Protein AF-A0A257MZ39-F1 (afdb_monomer_lite)

Structure (mmCIF, N/CA/C/O backbone):
data_AF-A0A257MZ39-F1
#
_entry.id   AF-A0A257MZ39-F1
#
loop_
_atom_site.group_PDB
_atom_site.id
_atom_site.type_symbol
_atom_site.label_atom_id
_atom_site.label_alt_id
_atom_site.label_comp_id
_atom_site.label_asym_id
_atom_site.label_entity_id
_atom_site.label_seq_id
_atom_site.pdbx_PDB_ins_code
_atom_site.Cartn_x
_atom_site.Cartn_y
_atom_site.Cartn_z
_atom_site.occupancy
_atom_site.B_iso_or_equiv
_atom_site.auth_seq_id
_atom_site.auth_comp_id
_atom_site.auth_asym_id
_atom_site.auth_atom_id
_atom_site.pdbx_PDB_model_num
ATOM 1 N N . MET A 1 1 ? -10.170 -5.574 -19.162 1.00 47.72 1 MET A N 1
ATOM 2 C CA . MET A 1 1 ? -10.496 -5.099 -17.801 1.00 47.72 1 MET A CA 1
ATOM 3 C C . MET A 1 1 ? -9.659 -3.862 -17.535 1.00 47.72 1 MET A C 1
ATOM 5 O O . MET A 1 1 ? -8.492 -3.861 -17.907 1.00 47.72 1 MET A O 1
ATOM 9 N N . SER A 1 2 ? -10.242 -2.791 -17.001 1.00 61.38 2 SER A N 1
ATOM 10 C CA . SER A 1 2 ? -9.491 -1.563 -16.710 1.00 61.38 2 SER A CA 1
ATOM 11 C C . SER A 1 2 ? -8.526 -1.811 -15.550 1.00 61.38 2 SER A C 1
ATOM 13 O O . SER A 1 2 ? -8.951 -2.311 -14.510 1.00 61.38 2 SER A O 1
ATOM 15 N N . LYS A 1 3 ? -7.243 -1.473 -15.724 1.00 84.19 3 LYS A N 1
ATOM 16 C CA . LYS A 1 3 ? -6.231 -1.600 -14.665 1.00 84.19 3 LYS A CA 1
ATOM 17 C C . LYS A 1 3 ? -6.629 -0.729 -13.471 1.00 84.19 3 LYS A C 1
ATOM 19 O O . LYS A 1 3 ? -6.841 0.475 -13.625 1.00 84.19 3 LYS A O 1
ATOM 24 N N . ILE A 1 4 ? -6.737 -1.322 -12.284 1.00 92.38 4 ILE A N 1
ATOM 25 C CA . ILE A 1 4 ? -7.002 -0.572 -11.050 1.00 92.38 4 ILE A CA 1
ATOM 26 C C . ILE A 1 4 ? -5.722 0.112 -10.555 1.00 92.38 4 ILE A C 1
ATOM 28 O O . ILE A 1 4 ? -4.603 -0.345 -10.803 1.00 92.38 4 ILE A O 1
ATOM 32 N N . SER A 1 5 ? -5.868 1.234 -9.847 1.00 95.31 5 SER A N 1
ATOM 33 C CA . SER A 1 5 ? -4.711 1.990 -9.359 1.00 95.31 5 SER A CA 1
ATOM 34 C C . SER A 1 5 ? -3.883 1.180 -8.352 1.00 95.31 5 SER A C 1
ATOM 36 O O . SER A 1 5 ? -4.410 0.339 -7.629 1.00 95.31 5 SER A O 1
ATOM 38 N N . GLN A 1 6 ? -2.584 1.474 -8.231 1.00 96.38 6 GLN A N 1
ATOM 39 C CA . GLN A 1 6 ? -1.735 0.833 -7.212 1.00 96.38 6 GLN A CA 1
ATOM 40 C C . GLN A 1 6 ? -2.265 1.069 -5.786 1.00 96.38 6 GLN A C 1
ATOM 42 O O . GLN A 1 6 ? -2.179 0.172 -4.960 1.00 96.38 6 GLN A O 1
ATOM 47 N N . VAL A 1 7 ? -2.857 2.240 -5.508 1.00 97.44 7 VAL A N 1
ATOM 48 C CA . VAL A 1 7 ? -3.515 2.515 -4.216 1.00 97.44 7 VAL A CA 1
ATOM 49 C C . VAL A 1 7 ? -4.660 1.529 -3.995 1.00 97.44 7 VAL A C 1
ATOM 51 O O . VAL A 1 7 ? -4.740 0.929 -2.930 1.00 97.44 7 VAL A O 1
ATOM 54 N N . GLN A 1 8 ? -5.491 1.300 -5.015 1.00 97.75 8 GLN A N 1
ATOM 55 C CA . GLN A 1 8 ? -6.598 0.350 -4.924 1.00 97.75 8 GLN A CA 1
ATOM 56 C C . GLN A 1 8 ? -6.114 -1.091 -4.729 1.00 97.75 8 GLN A C 1
ATOM 58 O O . GLN A 1 8 ? -6.693 -1.811 -3.928 1.00 97.75 8 GLN A O 1
ATOM 63 N N . LYS A 1 9 ? -5.029 -1.507 -5.394 1.00 97.88 9 LYS A N 1
ATOM 64 C CA . LYS A 1 9 ? -4.438 -2.844 -5.193 1.00 97.88 9 LYS A CA 1
ATOM 65 C C . LYS A 1 9 ? -3.994 -3.070 -3.753 1.00 97.88 9 LYS A C 1
ATOM 67 O O . LYS A 1 9 ? -4.240 -4.136 -3.205 1.00 97.88 9 LYS A O 1
ATOM 72 N N . ILE A 1 10 ? -3.361 -2.062 -3.149 1.00 98.12 10 ILE A N 1
ATOM 73 C CA . ILE A 1 10 ? -2.939 -2.108 -1.744 1.00 98.12 10 ILE A CA 1
ATOM 74 C C . ILE A 1 10 ? -4.165 -2.180 -0.832 1.00 98.12 10 ILE A C 1
ATOM 76 O O . ILE A 1 10 ? -4.180 -2.991 0.084 1.00 98.12 10 ILE A O 1
ATOM 80 N N . ILE A 1 11 ? -5.193 -1.360 -1.089 1.00 98.19 11 ILE A N 1
ATOM 81 C CA . ILE A 1 11 ? -6.447 -1.389 -0.322 1.00 98.19 11 ILE A CA 1
ATOM 82 C C . ILE A 1 11 ? -7.066 -2.790 -0.379 1.00 98.19 11 ILE A C 1
ATOM 84 O O . ILE A 1 11 ? -7.324 -3.357 0.675 1.00 98.19 11 ILE A O 1
ATOM 88 N N . ASN A 1 12 ? -7.228 -3.361 -1.577 1.00 98.12 12 ASN A N 1
ATOM 89 C CA . ASN A 1 12 ? -7.780 -4.704 -1.757 1.00 98.12 12 ASN A CA 1
ATOM 90 C C . ASN A 1 12 ? -6.962 -5.750 -0.983 1.00 98.12 12 ASN A C 1
ATOM 92 O O . ASN A 1 12 ? -7.523 -6.507 -0.203 1.00 98.12 12 ASN A O 1
ATOM 96 N N . PHE A 1 13 ? -5.630 -5.734 -1.124 1.00 98.44 13 PHE A N 1
ATOM 97 C CA . PHE A 1 13 ? -4.747 -6.663 -0.414 1.00 98.44 13 PHE A CA 1
ATOM 98 C C . PHE A 1 13 ? -4.894 -6.577 1.114 1.00 98.44 13 PHE A C 1
ATOM 100 O O . PHE A 1 13 ? -4.973 -7.604 1.783 1.00 98.44 13 PHE A O 1
ATOM 107 N N . LEU A 1 14 ? -4.950 -5.364 1.676 1.00 98.44 14 LEU A N 1
ATOM 108 C CA . LEU A 1 14 ? -5.133 -5.185 3.119 1.00 98.44 14 LEU A CA 1
ATOM 109 C C . LEU A 1 14 ? -6.540 -5.608 3.576 1.00 98.44 14 LEU A C 1
ATOM 111 O O . LEU A 1 14 ? -6.680 -6.149 4.668 1.00 98.44 14 LEU A O 1
ATOM 115 N N . GLN A 1 15 ? -7.572 -5.376 2.759 1.00 98.12 15 GLN A N 1
ATOM 116 C CA . GLN A 1 15 ? -8.951 -5.781 3.053 1.00 98.12 15 GLN A CA 1
ATOM 117 C C . GLN A 1 15 ? -9.137 -7.298 3.045 1.00 98.12 15 GLN A C 1
ATOM 119 O O . GLN A 1 15 ? -9.867 -7.813 3.888 1.00 98.12 15 GLN A O 1
ATOM 124 N N . ASP A 1 16 ? -8.444 -8.007 2.153 1.00 98.19 16 ASP A N 1
ATOM 125 C CA . ASP A 1 16 ? -8.442 -9.473 2.105 1.00 98.19 16 ASP A CA 1
ATOM 126 C C . ASP A 1 16 ? -7.731 -10.097 3.324 1.00 98.19 16 ASP A C 1
ATOM 128 O O . ASP A 1 16 ? -7.885 -11.288 3.594 1.00 98.19 16 ASP A O 1
ATOM 132 N N . GLN A 1 17 ? -6.954 -9.301 4.069 1.00 97.56 17 GLN A N 1
ATOM 133 C CA . GLN A 1 17 ? -6.165 -9.718 5.233 1.00 97.56 17 GLN A CA 1
ATOM 134 C C . GLN A 1 17 ? -6.407 -8.782 6.438 1.00 97.56 17 GLN A C 1
ATOM 136 O O . GLN A 1 17 ? -5.476 -8.121 6.920 1.00 97.56 17 GLN A O 1
AT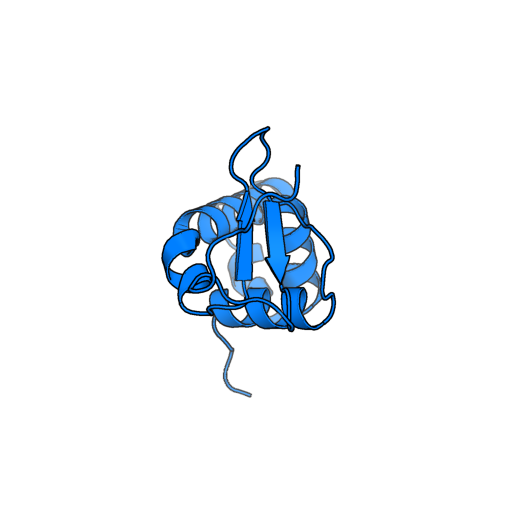OM 141 N N . PRO A 1 18 ? -7.649 -8.692 6.951 1.00 97.62 18 PRO A N 1
ATOM 142 C CA . PRO A 1 18 ? -8.000 -7.746 8.005 1.00 97.62 18 PRO A CA 1
ATOM 143 C C . PRO A 1 18 ? -7.184 -7.994 9.279 1.00 97.62 18 PRO A C 1
ATOM 145 O O . PRO A 1 18 ? -6.822 -9.126 9.599 1.00 97.62 18 PRO A O 1
ATOM 148 N N . LEU A 1 19 ? -6.884 -6.914 10.006 1.00 97.25 19 LEU A N 1
ATOM 149 C CA . LEU A 1 19 ? -6.082 -6.871 11.239 1.00 97.25 19 LEU A CA 1
ATOM 150 C C . LEU A 1 19 ? -4.627 -7.349 11.094 1.00 97.25 19 LEU A C 1
ATOM 152 O O . LEU A 1 19 ? -3.831 -7.190 12.024 1.00 97.25 19 LEU A O 1
ATOM 156 N N . THR A 1 20 ? -4.250 -7.869 9.926 1.00 98.25 20 THR A N 1
ATOM 157 C CA . THR A 1 20 ? -2.887 -8.299 9.642 1.00 98.25 20 THR A CA 1
ATOM 158 C C . THR A 1 20 ? -2.029 -7.093 9.298 1.00 98.25 20 THR A C 1
ATOM 160 O O . THR A 1 20 ? -2.423 -6.190 8.558 1.00 98.25 20 THR A O 1
ATOM 163 N N . ARG A 1 21 ? -0.839 -7.064 9.890 1.00 97.69 21 ARG A N 1
ATOM 164 C CA . ARG A 1 21 ? 0.107 -5.959 9.791 1.00 97.69 21 ARG A CA 1
ATOM 165 C C . ARG A 1 21 ? 1.183 -6.297 8.780 1.00 97.69 21 ARG A C 1
ATOM 167 O O . ARG A 1 21 ? 1.869 -7.297 8.948 1.00 97.69 21 ARG A O 1
ATOM 174 N N . PHE A 1 22 ? 1.362 -5.417 7.803 1.00 98.31 22 PHE A N 1
ATOM 175 C CA . PHE A 1 22 ? 2.365 -5.580 6.761 1.00 98.31 22 PHE A CA 1
ATOM 176 C C . PHE A 1 22 ? 3.281 -4.372 6.689 1.00 98.31 22 PHE A C 1
ATOM 178 O O . PHE A 1 22 ? 2.839 -3.221 6.764 1.00 98.31 22 PHE A O 1
ATOM 185 N N . ASN A 1 23 ? 4.568 -4.620 6.503 1.00 97.69 23 ASN A N 1
ATOM 186 C CA . ASN A 1 23 ? 5.505 -3.581 6.120 1.00 97.69 23 ASN A CA 1
ATOM 187 C C . ASN A 1 23 ? 5.420 -3.297 4.607 1.00 97.69 23 ASN A C 1
ATOM 189 O O . ASN A 1 23 ? 4.818 -4.033 3.828 1.00 97.69 23 ASN A O 1
ATOM 193 N N . VAL A 1 24 ? 6.039 -2.200 4.166 1.00 96.88 24 VAL A N 1
ATOM 194 C CA . VAL A 1 24 ? 5.962 -1.763 2.760 1.00 96.88 24 VAL A CA 1
ATOM 195 C C . VAL A 1 24 ? 6.560 -2.780 1.778 1.00 96.88 24 VAL A C 1
ATOM 197 O O . VAL A 1 24 ? 6.061 -2.895 0.660 1.00 96.88 24 VAL A O 1
ATOM 200 N N . LYS A 1 25 ? 7.604 -3.519 2.177 1.00 97.62 25 LYS A N 1
ATOM 201 C CA . LYS A 1 25 ? 8.219 -4.553 1.334 1.00 97.62 2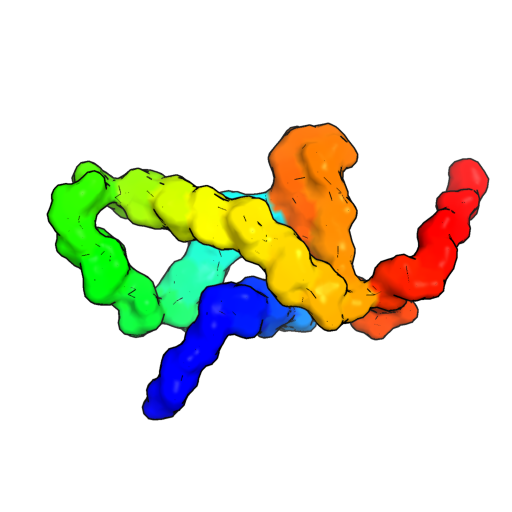5 LYS A CA 1
ATOM 202 C C . LYS A 1 25 ? 7.251 -5.713 1.108 1.00 97.62 25 LYS A C 1
ATOM 204 O O . LYS A 1 25 ? 7.031 -6.080 -0.039 1.00 97.62 25 LYS A O 1
ATOM 209 N N . GLU A 1 26 ? 6.621 -6.205 2.171 1.00 98.38 26 GLU A N 1
ATOM 210 C CA . GLU A 1 26 ? 5.624 -7.283 2.086 1.00 98.38 26 GLU A CA 1
ATOM 211 C C . GLU A 1 26 ? 4.446 -6.881 1.192 1.00 98.38 26 GLU A C 1
ATOM 213 O O . GLU A 1 26 ? 4.024 -7.651 0.334 1.00 98.38 26 GLU A O 1
ATOM 218 N N . ILE A 1 27 ? 3.962 -5.641 1.325 1.00 98.38 27 ILE A N 1
ATOM 219 C CA . ILE A 1 27 ? 2.900 -5.117 0.455 1.00 98.38 27 ILE A CA 1
ATOM 220 C C . ILE A 1 27 ? 3.369 -5.066 -1.004 1.00 98.38 27 ILE A C 1
ATOM 222 O O . ILE A 1 27 ? 2.611 -5.442 -1.893 1.00 98.38 27 ILE A O 1
ATOM 226 N N . ALA A 1 28 ? 4.595 -4.598 -1.269 1.00 98.19 28 ALA A N 1
ATOM 227 C CA . ALA A 1 28 ? 5.139 -4.509 -2.624 1.00 98.19 28 ALA A CA 1
ATOM 228 C C . ALA A 1 28 ? 5.214 -5.883 -3.300 1.00 98.19 28 ALA A C 1
ATOM 230 O O . ALA A 1 28 ? 4.753 -6.035 -4.430 1.00 98.19 28 ALA A O 1
ATOM 231 N N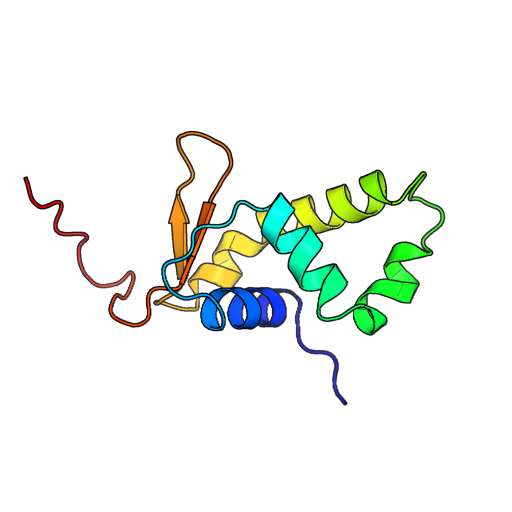 . GLU A 1 29 ? 5.752 -6.877 -2.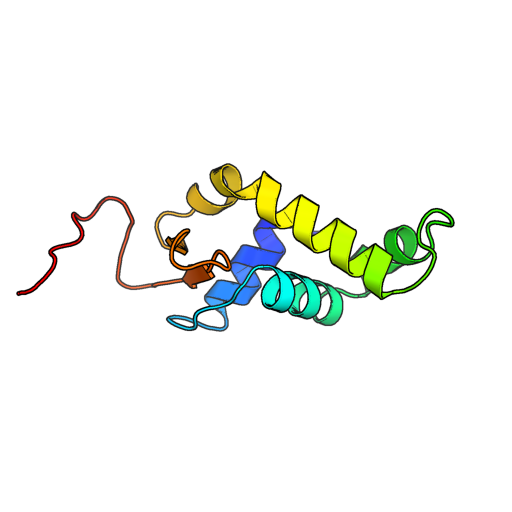597 1.00 98.25 29 GLU A N 1
ATOM 232 C CA . GLU A 1 29 ? 5.848 -8.256 -3.078 1.00 98.25 29 GLU A CA 1
ATOM 233 C C . GLU A 1 29 ? 4.451 -8.847 -3.324 1.00 98.25 29 GLU A C 1
ATOM 235 O O . GLU A 1 29 ? 4.192 -9.391 -4.399 1.00 98.25 29 GLU A O 1
ATOM 240 N N . ALA A 1 30 ? 3.517 -8.653 -2.386 1.00 98.19 30 ALA A N 1
ATOM 241 C CA . ALA A 1 30 ? 2.156 -9.166 -2.499 1.00 98.19 30 ALA A CA 1
ATOM 242 C C . ALA A 1 30 ? 1.396 -8.577 -3.695 1.00 98.19 30 ALA A C 1
ATOM 244 O O . ALA A 1 30 ? 0.818 -9.324 -4.481 1.00 98.19 30 ALA A O 1
ATOM 245 N N . ILE A 1 31 ? 1.407 -7.253 -3.889 1.00 97.81 31 ILE A N 1
ATOM 246 C CA . ILE A 1 31 ? 0.661 -6.645 -5.004 1.00 97.81 31 ILE A CA 1
ATOM 247 C C . ILE A 1 31 ? 1.283 -6.963 -6.368 1.00 97.81 31 ILE A C 1
ATOM 249 O O . ILE A 1 31 ? 0.562 -7.015 -7.360 1.00 97.81 31 ILE A O 1
ATOM 253 N N . VAL A 1 32 ? 2.600 -7.181 -6.443 1.00 97.75 32 VAL A N 1
ATOM 254 C CA . VAL A 1 32 ? 3.248 -7.642 -7.680 1.00 97.75 32 VAL A CA 1
ATOM 255 C C . VAL A 1 32 ? 2.841 -9.081 -7.990 1.00 97.75 32 VAL A C 1
ATOM 257 O O . VAL A 1 32 ? 2.558 -9.387 -9.145 1.00 97.75 32 VAL A O 1
ATOM 260 N N . ALA A 1 33 ? 2.761 -9.945 -6.975 1.00 97.38 33 ALA A N 1
ATOM 261 C CA . ALA A 1 33 ? 2.332 -11.331 -7.139 1.00 97.38 33 ALA A CA 1
ATOM 262 C C . ALA A 1 33 ? 0.836 -11.467 -7.477 1.00 97.38 33 ALA A C 1
ATOM 264 O O . ALA A 1 33 ? 0.472 -12.331 -8.268 1.00 97.38 33 ALA A O 1
ATOM 265 N N . LEU A 1 34 ? -0.023 -10.617 -6.902 1.00 96.94 34 LEU A N 1
ATOM 266 C CA . LEU A 1 34 ? -1.476 -10.638 -7.118 1.00 96.94 34 LEU A CA 1
ATOM 267 C C . LEU A 1 34 ? -1.909 -10.028 -8.456 1.00 96.94 34 LEU A C 1
ATOM 269 O O . LEU A 1 34 ? -2.959 -10.396 -8.973 1.00 96.94 34 LEU A O 1
ATOM 273 N N . TYR A 1 35 ? -1.128 -9.091 -9.002 1.00 96.25 35 TYR A N 1
ATOM 274 C CA . TYR A 1 35 ? -1.463 -8.365 -10.233 1.00 96.25 35 TYR A CA 1
ATOM 275 C C . TYR A 1 35 ? -0.296 -8.366 -11.239 1.00 96.25 35 TYR A C 1
ATOM 277 O O . TYR A 1 35 ? 0.120 -7.287 -11.679 1.00 96.25 35 TYR A O 1
ATOM 285 N N . PRO A 1 36 ? 0.287 -9.527 -11.591 1.00 95.25 36 PRO A N 1
ATOM 286 C CA . PRO A 1 36 ? 1.551 -9.597 -12.323 1.00 95.25 36 PRO A CA 1
ATOM 287 C C . PRO A 1 36 ? 1.481 -8.920 -13.697 1.00 95.25 36 PRO A C 1
ATOM 289 O O . PRO A 1 36 ? 2.413 -8.201 -14.066 1.00 95.25 36 PRO A O 1
ATOM 292 N N . GLU A 1 37 ? 0.363 -9.053 -14.420 1.00 94.31 37 GLU A N 1
ATOM 293 C CA . GLU A 1 37 ? 0.142 -8.423 -15.730 1.00 94.31 37 GLU A CA 1
ATOM 294 C C . GLU A 1 37 ? 0.248 -6.891 -15.714 1.00 94.31 37 GLU A C 1
ATOM 296 O O . GLU A 1 37 ? 0.590 -6.259 -16.719 1.00 94.31 37 GLU A O 1
ATOM 301 N N . ASP A 1 38 ? 0.006 -6.269 -14.562 1.00 94.31 38 ASP A N 1
ATOM 302 C CA . ASP A 1 38 ? 0.076 -4.821 -14.426 1.00 94.31 38 ASP A CA 1
ATOM 303 C C . ASP A 1 38 ? 1.496 -4.303 -14.203 1.00 94.31 38 ASP A C 1
ATOM 305 O O . ASP A 1 38 ? 1.729 -3.099 -14.341 1.00 94.31 38 ASP A O 1
ATOM 309 N N . TYR A 1 39 ? 2.433 -5.193 -13.881 1.00 95.12 39 TYR A N 1
ATOM 310 C CA . TYR A 1 39 ? 3.823 -4.854 -13.611 1.00 95.12 39 TYR A CA 1
ATOM 311 C C . TYR A 1 39 ? 4.794 -5.326 -14.692 1.00 95.12 39 TYR A C 1
ATOM 313 O O . TYR A 1 39 ? 5.931 -4.869 -14.653 1.00 95.12 39 TYR A O 1
ATOM 321 N N . LEU A 1 40 ? 4.372 -6.158 -15.657 1.00 93.81 40 LEU A N 1
ATOM 322 C CA . LEU A 1 40 ? 5.234 -6.707 -16.721 1.00 93.81 40 LEU A CA 1
ATOM 323 C C . LEU A 1 40 ? 6.095 -5.633 -17.404 1.00 93.81 40 LEU A C 1
ATOM 325 O O . LEU A 1 40 ? 7.314 -5.652 -17.275 1.00 93.81 40 LEU A O 1
ATOM 329 N N . GLU A 1 41 ? 5.461 -4.634 -18.022 1.00 93.38 41 GLU A N 1
ATOM 330 C CA . GLU A 1 41 ? 6.164 -3.564 -18.746 1.00 93.38 41 GLU A CA 1
ATOM 331 C C . GLU A 1 41 ? 7.096 -2.754 -17.830 1.00 93.38 41 GLU A C 1
ATOM 333 O O . GLU A 1 41 ? 8.205 -2.380 -18.208 1.00 93.38 41 GLU A O 1
ATOM 338 N N . LYS A 1 42 ? 6.673 -2.496 -16.583 1.00 93.88 42 LYS A N 1
ATOM 339 C CA . LYS A 1 42 ? 7.526 -1.798 -15.615 1.00 93.88 42 LYS A CA 1
ATOM 340 C C . LYS A 1 42 ? 8.737 -2.661 -15.261 1.00 93.88 42 LYS A C 1
ATOM 342 O O . LYS A 1 42 ? 9.835 -2.124 -15.196 1.00 93.88 42 LYS A O 1
ATOM 347 N N . ARG A 1 43 ? 8.548 -3.959 -15.030 1.00 95.00 43 ARG A N 1
ATOM 348 C CA . ARG A 1 43 ? 9.599 -4.910 -14.651 1.00 95.00 43 ARG A CA 1
ATOM 349 C C . ARG A 1 43 ? 10.660 -5.057 -15.742 1.00 95.00 43 ARG A C 1
ATOM 351 O O . ARG A 1 43 ? 11.830 -5.183 -15.414 1.00 95.00 43 ARG A O 1
ATOM 358 N N . GLU A 1 44 ? 10.265 -4.960 -17.009 1.00 95.06 44 GLU A N 1
ATOM 359 C CA . GLU A 1 44 ? 11.164 -5.004 -18.173 1.00 95.06 44 GLU A CA 1
ATOM 360 C C . GLU A 1 44 ? 11.947 -3.701 -18.409 1.00 95.06 44 GLU A C 1
ATOM 362 O O . GLU A 1 44 ? 12.765 -3.625 -19.326 1.00 95.06 44 GLU A O 1
ATOM 367 N N . ASN A 1 45 ? 11.727 -2.658 -17.601 1.00 96.00 45 ASN A N 1
ATOM 368 C CA . ASN A 1 45 ? 12.429 -1.393 -17.772 1.00 96.00 45 ASN A CA 1
ATOM 369 C C . ASN A 1 45 ? 13.955 -1.582 -17.593 1.00 96.00 45 ASN A C 1
ATOM 371 O O . ASN A 1 45 ? 14.384 -1.927 -16.488 1.00 96.00 45 ASN A O 1
ATOM 375 N N . PRO A 1 46 ? 14.790 -1.257 -18.605 1.00 96.06 46 PRO A N 1
ATOM 376 C CA . PRO A 1 46 ? 16.239 -1.492 -18.571 1.00 96.06 46 PRO A CA 1
ATOM 377 C C . PRO A 1 46 ? 16.995 -0.768 -17.451 1.00 96.06 46 PRO A C 1
ATOM 379 O O . PRO A 1 46 ? 18.157 -1.067 -17.195 1.00 96.06 46 PRO A O 1
ATOM 382 N N . ARG A 1 47 ? 16.365 0.209 -16.783 1.00 95.81 47 ARG A N 1
ATOM 383 C CA . ARG A 1 47 ? 16.953 0.890 -15.620 1.00 95.81 47 ARG A CA 1
ATOM 384 C C . ARG A 1 47 ? 17.075 -0.009 -14.388 1.00 95.81 47 ARG A C 1
ATOM 386 O O . ARG A 1 47 ? 17.765 0.364 -13.442 1.00 95.81 47 ARG A O 1
ATOM 393 N N . PHE A 1 48 ? 16.346 -1.123 -14.349 1.00 96.62 48 PHE A N 1
ATOM 394 C CA . PHE A 1 48 ? 16.425 -2.086 -13.260 1.00 96.62 48 PHE A CA 1
ATOM 395 C C . PHE A 1 48 ? 17.512 -3.109 -13.567 1.00 96.62 48 PHE A C 1
ATOM 397 O O . PHE A 1 48 ? 17.440 -3.817 -14.564 1.00 96.62 48 PHE A O 1
ATOM 404 N N . ALA A 1 49 ? 18.524 -3.175 -12.699 1.00 94.56 49 ALA A N 1
ATOM 405 C CA . ALA A 1 49 ? 19.598 -4.157 -12.824 1.00 94.56 49 ALA A CA 1
ATOM 406 C C . ALA A 1 49 ? 19.111 -5.586 -12.531 1.00 94.56 49 ALA A C 1
ATOM 408 O O . ALA A 1 49 ? 19.618 -6.546 -13.103 1.00 94.56 49 ALA A O 1
ATOM 409 N N . ASP A 1 50 ? 18.135 -5.715 -11.634 1.00 95.81 50 ASP A N 1
ATOM 410 C CA . ASP A 1 50 ? 17.549 -6.975 -11.205 1.00 95.81 50 ASP A CA 1
ATOM 411 C C . ASP A 1 50 ? 16.128 -6.764 -10.648 1.00 95.81 50 ASP A C 1
ATOM 413 O O . ASP A 1 50 ? 15.597 -5.647 -10.579 1.00 95.81 50 ASP A O 1
ATOM 417 N N . ASP A 1 51 ? 15.510 -7.862 -10.218 1.00 94.81 51 ASP A N 1
ATOM 418 C CA . ASP A 1 51 ? 14.179 -7.836 -9.619 1.00 94.81 51 ASP A CA 1
ATOM 419 C C . ASP A 1 51 ? 14.140 -7.089 -8.275 1.00 94.81 51 ASP A C 1
ATOM 421 O O . ASP A 1 51 ? 13.130 -6.481 -7.926 1.00 94.81 51 ASP A O 1
ATOM 425 N N . GLN A 1 52 ? 15.249 -7.070 -7.528 1.00 96.31 52 GLN A N 1
ATOM 426 C CA . GLN A 1 52 ? 15.334 -6.351 -6.254 1.00 96.31 52 GLN A CA 1
ATOM 427 C C . GLN A 1 52 ? 15.287 -4.834 -6.467 1.00 96.31 52 GLN A C 1
ATOM 429 O O . GLN A 1 52 ? 14.627 -4.127 -5.701 1.00 96.31 52 GLN A O 1
ATOM 434 N N . ALA A 1 53 ? 15.922 -4.321 -7.523 1.00 97.50 53 ALA A N 1
ATOM 435 C CA . ALA A 1 53 ? 15.847 -2.922 -7.927 1.00 97.50 53 ALA A CA 1
ATOM 436 C C . ALA A 1 53 ? 14.421 -2.539 -8.352 1.00 97.50 53 ALA A C 1
ATOM 438 O O . ALA A 1 53 ? 13.921 -1.474 -7.973 1.00 97.50 53 ALA A O 1
ATOM 439 N N . PHE A 1 54 ? 13.736 -3.429 -9.077 1.00 98.00 54 PHE A N 1
ATOM 440 C CA . PHE A 1 54 ? 12.328 -3.260 -9.426 1.00 98.00 54 PHE A CA 1
ATOM 441 C C . PHE A 1 54 ? 11.427 -3.218 -8.177 1.00 98.00 54 PHE A C 1
ATOM 443 O O . PHE A 1 54 ? 10.673 -2.258 -8.000 1.00 98.00 54 PHE A O 1
ATOM 450 N N . ILE A 1 55 ? 11.538 -4.185 -7.261 1.00 97.94 55 ILE A N 1
ATOM 451 C CA . ILE A 1 55 ? 10.753 -4.198 -6.014 1.00 97.94 55 ILE A CA 1
ATOM 452 C C . ILE A 1 55 ? 11.068 -2.973 -5.147 1.00 97.94 55 ILE A C 1
ATOM 454 O O . ILE A 1 55 ? 10.152 -2.344 -4.618 1.00 97.94 55 ILE A O 1
ATOM 458 N N . SER A 1 56 ? 12.334 -2.559 -5.065 1.00 97.50 56 SER A N 1
ATOM 459 C CA . SER A 1 56 ? 12.744 -1.344 -4.344 1.00 97.50 56 SER A CA 1
ATOM 460 C C . SER A 1 56 ? 12.062 -0.087 -4.890 1.00 97.50 56 SER A C 1
ATOM 462 O O . SER A 1 56 ? 11.637 0.777 -4.120 1.00 97.50 56 SER A O 1
ATOM 464 N N . GLN A 1 57 ? 11.878 0.002 -6.210 1.00 97.88 57 GLN A N 1
ATOM 465 C CA . GLN A 1 57 ? 11.087 1.072 -6.813 1.00 97.88 57 GLN A CA 1
ATOM 466 C C . GLN A 1 57 ? 9.618 1.014 -6.375 1.00 97.88 57 GLN A C 1
ATOM 468 O O . GLN A 1 57 ? 9.040 2.054 -6.056 1.00 97.88 57 GLN A O 1
ATOM 473 N N . ILE A 1 58 ? 9.000 -0.170 -6.350 1.00 97.94 58 ILE A N 1
ATOM 474 C CA . ILE A 1 58 ? 7.607 -0.319 -5.903 1.00 97.94 58 ILE A CA 1
ATOM 475 C C . ILE A 1 58 ? 7.464 0.077 -4.427 1.00 97.94 58 ILE A C 1
ATOM 477 O O . ILE A 1 58 ? 6.529 0.797 -4.077 1.00 97.94 58 ILE A O 1
ATOM 481 N N . ILE A 1 59 ? 8.421 -0.302 -3.576 1.00 97.38 59 ILE A N 1
ATOM 482 C CA . ILE A 1 59 ? 8.481 0.114 -2.167 1.00 97.38 59 ILE A CA 1
ATOM 483 C C . ILE A 1 59 ? 8.476 1.643 -2.050 1.00 97.38 59 ILE A C 1
ATOM 485 O O . ILE A 1 59 ? 7.683 2.201 -1.288 1.00 97.38 59 ILE A O 1
ATOM 489 N N . ALA A 1 60 ? 9.322 2.333 -2.822 1.00 97.06 60 ALA A N 1
ATOM 490 C CA . ALA A 1 60 ? 9.387 3.793 -2.815 1.00 97.06 60 ALA A CA 1
ATOM 491 C C . ALA A 1 60 ? 8.059 4.438 -3.258 1.00 97.06 60 ALA A C 1
ATOM 493 O O . ALA A 1 60 ? 7.593 5.394 -2.635 1.00 97.06 60 ALA A O 1
ATOM 494 N N . GLU A 1 61 ? 7.409 3.884 -4.285 1.00 96.81 61 GLU A N 1
ATOM 495 C CA . GLU A 1 61 ? 6.098 4.348 -4.758 1.00 96.81 61 GLU A CA 1
ATOM 496 C C . GLU A 1 61 ? 5.003 4.190 -3.695 1.00 96.81 61 GLU A C 1
ATOM 498 O O . GLU A 1 61 ? 4.204 5.106 -3.496 1.00 96.81 61 GLU A O 1
ATOM 503 N N . ILE A 1 62 ? 4.972 3.057 -2.987 1.00 95.81 62 ILE A N 1
ATOM 504 C CA . ILE A 1 62 ? 4.011 2.816 -1.904 1.00 95.81 62 ILE A CA 1
ATOM 505 C C . ILE A 1 62 ? 4.274 3.771 -0.737 1.00 95.81 62 ILE A C 1
ATOM 507 O O . ILE A 1 62 ? 3.340 4.385 -0.217 1.00 95.81 62 ILE A O 1
ATOM 511 N N . ALA A 1 63 ? 5.539 3.949 -0.345 1.00 92.75 63 ALA A N 1
ATOM 512 C CA . ALA A 1 63 ? 5.916 4.840 0.750 1.00 92.75 63 ALA A CA 1
ATOM 513 C C . ALA A 1 63 ? 5.479 6.297 0.499 1.00 92.75 63 ALA A C 1
ATOM 515 O O . ALA A 1 63 ? 5.062 6.981 1.442 1.00 92.75 63 ALA A O 1
ATOM 516 N N . ALA A 1 64 ? 5.507 6.741 -0.764 1.00 95.19 64 ALA A N 1
ATOM 517 C CA . ALA A 1 64 ? 5.037 8.055 -1.203 1.00 95.19 64 ALA A CA 1
ATOM 518 C C . ALA A 1 64 ? 3.500 8.192 -1.237 1.00 95.19 64 ALA A C 1
ATOM 520 O O . ALA A 1 64 ? 2.977 9.303 -1.268 1.00 95.19 64 ALA A O 1
ATOM 521 N N . LYS A 1 65 ? 2.748 7.085 -1.200 1.00 94.62 65 LYS A N 1
ATOM 522 C CA . LYS A 1 65 ? 1.278 7.066 -1.330 1.00 94.62 65 LYS A CA 1
ATOM 523 C C . LYS A 1 65 ? 0.520 7.067 -0.009 1.00 94.62 65 LYS A C 1
ATOM 525 O O . LYS A 1 65 ? -0.700 6.904 -0.021 1.00 94.62 65 LYS A O 1
ATOM 530 N N . LYS A 1 66 ? 1.203 7.301 1.119 1.00 93.38 66 LYS A N 1
ATOM 531 C CA . LYS A 1 66 ? 0.593 7.337 2.459 1.00 93.38 66 LYS A CA 1
ATOM 532 C C . LYS A 1 66 ? -0.705 8.148 2.477 1.00 93.38 66 LYS A C 1
ATOM 534 O O . LYS A 1 66 ? -1.741 7.603 2.824 1.00 93.38 66 LYS A O 1
ATOM 539 N N . GLU A 1 67 ? -0.672 9.413 2.070 1.00 94.06 67 GLU A N 1
ATOM 540 C CA . GLU A 1 67 ? -1.851 10.291 2.127 1.00 94.06 67 GLU A CA 1
ATOM 541 C C . GLU A 1 67 ? -3.021 9.772 1.285 1.00 94.06 67 GLU A C 1
ATOM 543 O O . GLU A 1 67 ? -4.173 9.899 1.682 1.00 94.06 67 GLU A O 1
ATOM 548 N N . SER A 1 68 ? -2.734 9.133 0.148 1.00 96.62 68 SER A N 1
ATOM 549 C CA . SER A 1 68 ? -3.770 8.530 -0.694 1.00 96.62 68 SER A CA 1
ATOM 550 C C . SER A 1 68 ? -4.392 7.287 -0.055 1.00 96.62 68 SER A C 1
ATOM 552 O O . SER A 1 68 ? -5.594 7.090 -0.191 1.00 96.62 68 SER A O 1
ATOM 554 N N . LEU A 1 69 ? -3.602 6.475 0.657 1.00 95.50 69 LEU A N 1
ATOM 555 C CA . LEU A 1 69 ? -4.094 5.300 1.388 1.00 95.50 69 LEU A CA 1
ATOM 556 C C . LEU A 1 69 ? -4.987 5.698 2.567 1.00 95.50 69 LEU A C 1
ATOM 558 O O . LEU A 1 69 ? -6.035 5.094 2.770 1.00 95.50 69 LEU A O 1
ATOM 562 N N . LEU A 1 70 ? -4.610 6.748 3.303 1.00 94.38 70 LEU A N 1
ATOM 563 C CA . LEU A 1 70 ? -5.363 7.219 4.472 1.00 94.38 70 LEU A CA 1
ATOM 564 C C . LEU A 1 70 ? -6.687 7.915 4.110 1.00 94.38 70 LEU A C 1
ATOM 566 O O . LEU A 1 70 ? -7.465 8.222 5.004 1.00 94.38 70 LEU A O 1
ATOM 570 N N . LYS A 1 71 ? -6.988 8.118 2.817 1.00 95.38 71 LYS A N 1
ATOM 571 C CA . LYS A 1 71 ? -8.347 8.485 2.378 1.00 95.38 71 LYS A CA 1
ATOM 572 C C . LYS A 1 71 ? -9.364 7.379 2.671 1.00 95.38 71 LYS A C 1
ATOM 574 O O . LYS A 1 71 ? -10.552 7.671 2.758 1.00 95.38 71 LYS A O 1
ATOM 579 N N . ASN A 1 72 ? -8.917 6.128 2.813 1.00 95.75 72 ASN A N 1
ATOM 580 C CA . ASN A 1 72 ? -9.740 5.064 3.369 1.00 95.75 72 ASN A CA 1
ATOM 581 C C . ASN A 1 72 ? -9.658 5.130 4.909 1.00 95.75 72 ASN A C 1
ATOM 583 O O . ASN A 1 72 ? -8.582 4.878 5.460 1.00 95.75 72 ASN A O 1
ATOM 587 N N . PRO A 1 73 ? -10.765 5.437 5.613 1.00 96.25 73 PRO A N 1
ATOM 588 C CA . PRO A 1 73 ? -10.744 5.661 7.058 1.00 96.25 73 PRO A CA 1
ATOM 589 C C . PRO A 1 73 ? -10.434 4.400 7.874 1.00 96.25 73 PRO A C 1
ATOM 591 O O . PRO A 1 73 ? -10.119 4.522 9.053 1.00 96.25 73 PRO A O 1
ATOM 594 N N . HIS A 1 74 ? -10.505 3.215 7.268 1.00 97.19 74 HIS A N 1
ATOM 595 C CA . HIS A 1 74 ? -10.243 1.924 7.908 1.00 97.19 74 HIS A CA 1
ATOM 596 C C . HIS A 1 74 ? -8.801 1.436 7.730 1.00 97.19 74 HIS A C 1
ATOM 598 O O . HIS A 1 74 ? -8.428 0.390 8.259 1.00 97.19 74 HIS A O 1
ATOM 604 N N . ILE A 1 75 ? -7.975 2.154 6.963 1.00 97.25 75 ILE A N 1
ATOM 605 C CA . ILE A 1 75 ? -6.550 1.839 6.847 1.00 97.25 75 ILE A CA 1
ATOM 606 C C . ILE A 1 75 ? -5.794 2.568 7.939 1.00 97.25 75 ILE A C 1
ATOM 608 O O . ILE A 1 75 ? -5.893 3.781 8.086 1.00 97.25 75 ILE A O 1
ATOM 612 N N . PHE A 1 76 ? -4.965 1.837 8.659 1.00 96.69 76 PHE A N 1
ATOM 613 C CA . PHE A 1 76 ? -4.121 2.366 9.711 1.00 96.69 76 PHE A CA 1
ATOM 614 C C . PHE A 1 76 ? -2.653 2.184 9.350 1.00 96.69 76 PHE A C 1
ATOM 616 O O . PHE A 1 76 ? -2.286 1.426 8.449 1.00 96.69 76 PHE A O 1
ATOM 623 N N . TRP A 1 77 ? -1.801 2.932 10.043 1.00 95.56 77 TRP A N 1
ATOM 624 C CA . TRP A 1 77 ? -0.368 2.910 9.813 1.00 95.56 77 TRP A CA 1
ATOM 625 C C . TRP A 1 77 ? 0.393 3.181 11.108 1.00 95.56 77 TRP A C 1
ATOM 627 O O . TRP A 1 77 ? -0.095 3.867 12.006 1.00 95.56 77 TRP A O 1
ATOM 637 N N . GLN A 1 78 ? 1.621 2.678 11.177 1.00 94.50 78 GLN A N 1
ATOM 638 C CA . GLN A 1 78 ? 2.541 2.905 12.286 1.00 94.50 78 GLN A CA 1
ATOM 639 C C . GLN A 1 78 ? 3.932 3.218 11.726 1.00 94.50 78 GLN A C 1
ATOM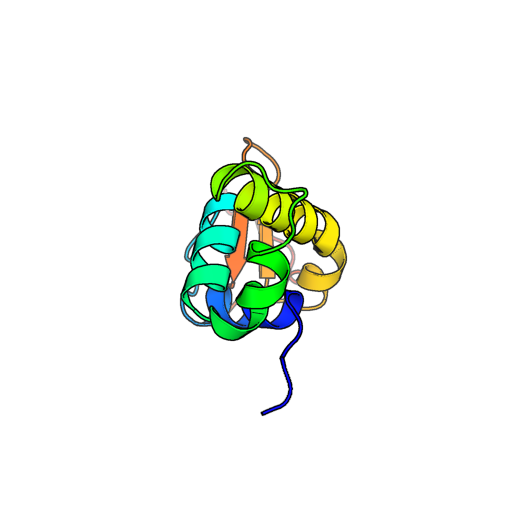 641 O O . GLN A 1 78 ? 4.495 2.420 10.980 1.00 94.50 78 GLN A O 1
ATOM 646 N N . ASP A 1 79 ? 4.490 4.390 12.059 1.00 88.31 79 ASP A N 1
ATOM 647 C CA . ASP A 1 79 ? 5.817 4.804 11.560 1.00 88.31 79 ASP A CA 1
ATOM 648 C C . ASP A 1 79 ? 6.983 4.301 12.411 1.00 88.31 79 ASP A C 1
ATOM 650 O O . ASP A 1 79 ? 8.099 4.163 11.901 1.00 88.31 79 ASP A O 1
ATOM 654 N N . LYS A 1 80 ? 6.738 4.126 13.715 1.00 89.31 80 LYS A N 1
ATOM 655 C CA . LYS A 1 80 ? 7.748 3.794 14.720 1.00 89.31 80 LYS A CA 1
ATOM 656 C C . LYS A 1 80 ? 7.271 2.652 15.632 1.00 89.31 80 LYS A C 1
ATOM 658 O O . LYS A 1 80 ? 6.105 2.670 16.025 1.00 89.31 80 LYS A O 1
ATOM 663 N N . PRO A 1 81 ? 8.157 1.714 16.019 1.00 90.00 81 PRO A N 1
ATOM 664 C CA . PRO A 1 81 ? 9.502 1.518 15.464 1.00 90.00 81 PRO A CA 1
ATOM 665 C C . PRO A 1 81 ? 9.455 1.200 13.958 1.00 90.00 81 PRO A C 1
ATOM 667 O O . PRO A 1 81 ? 8.439 0.735 13.454 1.00 90.00 81 PRO A O 1
ATOM 670 N N . ARG A 1 82 ? 10.532 1.530 13.231 1.00 88.31 82 ARG A N 1
ATOM 671 C CA . ARG A 1 82 ? 10.671 1.181 11.805 1.00 88.31 82 ARG A CA 1
ATOM 672 C C . ARG A 1 82 ? 10.764 -0.350 11.669 1.00 88.31 82 ARG A C 1
ATOM 674 O O . ARG A 1 82 ? 11.332 -0.970 12.568 1.00 88.31 82 ARG A O 1
ATOM 681 N N . PRO A 1 83 ? 10.308 -0.950 10.552 1.00 91.44 83 PRO A N 1
ATOM 682 C CA . PRO A 1 83 ? 9.791 -0.324 9.324 1.00 91.44 83 PRO A CA 1
ATOM 683 C C . PRO A 1 83 ? 8.365 0.236 9.468 1.00 91.44 83 PRO A C 1
ATOM 685 O O . PRO A 1 83 ? 7.674 -0.058 10.433 1.00 91.44 83 PRO A O 1
ATOM 688 N N . ARG A 1 84 ? 7.915 1.064 8.509 1.00 94.06 84 ARG A N 1
ATOM 689 C CA . ARG A 1 84 ? 6.517 1.531 8.487 1.00 94.06 84 ARG A CA 1
ATOM 690 C C . ARG A 1 84 ? 5.590 0.347 8.211 1.00 94.06 84 ARG A C 1
ATOM 692 O O . ARG A 1 84 ? 5.813 -0.374 7.240 1.00 94.06 84 ARG A O 1
ATOM 699 N N . ILE A 1 85 ? 4.547 0.219 9.022 1.00 96.56 85 ILE A N 1
ATOM 700 C CA . ILE A 1 85 ? 3.538 -0.839 8.940 1.00 96.56 85 ILE A CA 1
ATOM 701 C C . ILE A 1 85 ? 2.197 -0.238 8.517 1.00 96.56 85 ILE A C 1
ATOM 703 O O . ILE A 1 85 ? 1.882 0.886 8.911 1.00 96.56 85 ILE A O 1
ATOM 707 N N . TYR A 1 86 ? 1.415 -0.997 7.753 1.00 97.69 86 TYR A N 1
ATOM 708 C CA . TYR A 1 86 ? 0.021 -0.725 7.420 1.00 97.69 86 TYR A CA 1
ATOM 709 C C . TYR A 1 86 ? -0.857 -1.934 7.749 1.00 97.69 86 TYR A C 1
ATOM 711 O O . TYR A 1 86 ? -0.395 -3.074 7.698 1.00 97.69 86 TYR A O 1
ATOM 719 N N . TRP A 1 87 ? -2.119 -1.679 8.081 1.00 98.31 87 TRP A N 1
ATOM 720 C CA . TRP A 1 87 ? -3.153 -2.707 8.214 1.00 98.31 87 TRP A CA 1
ATOM 721 C C . TRP A 1 87 ? -4.529 -2.115 7.919 1.00 98.31 87 TRP A C 1
ATOM 723 O O . TRP A 1 87 ? -4.707 -0.895 7.942 1.00 98.31 87 TRP A O 1
ATOM 733 N N . TYR A 1 88 ? -5.497 -2.983 7.649 1.00 98.44 88 TYR A N 1
ATOM 734 C CA . TYR A 1 88 ? -6.909 -2.631 7.554 1.00 98.44 88 TYR A CA 1
ATOM 735 C C . TYR A 1 88 ? -7.643 -3.131 8.801 1.00 98.44 88 TYR A C 1
ATOM 737 O O . TYR A 1 88 ? -7.415 -4.257 9.239 1.00 98.44 88 TYR A O 1
ATOM 745 N N . ASP A 1 89 ? -8.504 -2.301 9.380 1.00 97.88 89 ASP A N 1
ATOM 746 C CA . ASP A 1 89 ? -9.366 -2.664 10.506 1.00 97.88 89 ASP A CA 1
ATOM 747 C C . ASP A 1 89 ? -10.828 -2.356 10.123 1.00 97.88 89 ASP A C 1
ATOM 749 O O . ASP A 1 89 ? -11.182 -1.181 9.978 1.00 97.88 89 ASP A O 1
ATOM 753 N N . PRO A 1 90 ? -11.675 -3.380 9.897 1.00 97.06 90 PRO A N 1
ATOM 754 C CA . PRO A 1 90 ? -13.056 -3.174 9.459 1.00 97.06 90 PRO A CA 1
ATOM 755 C C . PRO A 1 90 ? -13.929 -2.505 10.529 1.00 97.06 90 PRO A C 1
ATOM 757 O O . PRO A 1 90 ? -14.899 -1.832 10.184 1.00 97.06 90 PRO A O 1
ATOM 760 N N . ASP A 1 91 ? -13.574 -2.648 11.807 1.00 96.38 91 ASP A N 1
ATOM 761 C CA . ASP A 1 91 ? -14.400 -2.217 12.937 1.00 96.38 91 ASP A CA 1
ATOM 762 C C . ASP A 1 91 ? -14.024 -0.818 13.439 1.00 96.38 91 ASP A C 1
ATOM 764 O O . ASP A 1 91 ? -14.796 -0.172 14.154 1.00 96.38 91 ASP A O 1
ATOM 768 N N . LYS A 1 92 ? -12.839 -0.324 13.063 1.00 94.50 92 LYS A N 1
ATOM 769 C CA . LYS A 1 92 ? -12.330 0.986 13.479 1.00 94.50 92 LYS A CA 1
ATOM 770 C C . LYS A 1 92 ? -12.179 1.943 12.317 1.00 94.50 92 LYS A C 1
ATOM 772 O O . LYS A 1 92 ? -11.851 1.567 11.198 1.00 94.50 92 LYS A O 1
ATOM 777 N N . THR A 1 93 ? -12.331 3.224 12.625 1.00 94.69 93 THR A N 1
ATOM 778 C CA . THR A 1 93 ? -12.011 4.315 11.703 1.00 94.69 93 THR A CA 1
ATOM 779 C C . THR A 1 93 ? -11.027 5.277 12.353 1.00 94.69 93 THR A C 1
ATOM 781 O O . THR A 1 93 ? -11.060 5.475 13.566 1.00 94.69 93 THR A O 1
ATOM 784 N N . GLN A 1 94 ? -10.166 5.916 11.560 1.00 83.94 94 GLN A N 1
ATOM 785 C CA . GLN A 1 94 ? -9.221 6.938 12.038 1.00 83.94 94 GLN A CA 1
ATOM 786 C C . GLN A 1 94 ? -9.897 8.113 12.771 1.00 83.94 94 GLN A C 1
ATOM 788 O O . GLN A 1 94 ? -9.238 8.829 13.519 1.00 83.94 94 GLN A O 1
ATOM 793 N N . SER A 1 95 ? -11.195 8.337 12.539 1.00 72.88 95 SER A N 1
ATOM 794 C CA . SER A 1 95 ? -11.990 9.393 13.177 1.00 72.88 95 SER A CA 1
ATOM 795 C C . SER A 1 95 ? -12.433 9.052 14.602 1.00 72.88 95 SER A C 1
ATOM 797 O O . SER A 1 95 ? -12.908 9.936 15.314 1.00 72.88 95 SER A O 1
ATOM 799 N N . GLN A 1 96 ? -12.288 7.799 15.037 1.00 57.38 96 GLN A N 1
ATOM 800 C CA . GLN A 1 96 ? -12.468 7.436 16.438 1.00 57.38 96 GLN A CA 1
ATOM 801 C C . GLN A 1 96 ? -11.169 7.744 17.193 1.00 57.38 96 GLN A C 1
ATOM 803 O O . GLN A 1 96 ? -10.097 7.340 16.732 1.00 57.38 96 GLN A O 1
ATOM 808 N N . PRO A 1 97 ? -11.218 8.439 18.347 1.00 45.78 97 PRO A N 1
ATOM 809 C CA . PRO A 1 97 ? -10.039 8.564 19.188 1.00 45.78 97 PRO A CA 1
ATOM 810 C C . PRO A 1 97 ? -9.533 7.156 19.505 1.00 45.78 97 PRO A C 1
ATOM 812 O O . PRO A 1 97 ? -10.307 6.295 19.931 1.00 45.78 97 PRO A O 1
ATOM 815 N N . ILE A 1 98 ? -8.241 6.913 19.270 1.00 49.94 98 ILE A N 1
ATOM 816 C CA . ILE A 1 98 ? -7.567 5.724 19.785 1.00 49.94 98 ILE A CA 1
ATOM 817 C C . ILE A 1 98 ? -7.643 5.867 21.303 1.00 49.94 98 ILE A C 1
ATOM 819 O O . ILE A 1 98 ? -6.879 6.613 21.910 1.00 49.94 98 ILE A O 1
ATOM 823 N N . VAL A 1 99 ? -8.650 5.245 21.911 1.00 46.75 99 VAL A N 1
ATOM 824 C CA . VAL A 1 99 ? -8.713 5.106 23.359 1.00 46.75 99 VAL A CA 1
ATOM 825 C C . VAL A 1 99 ? -7.621 4.104 23.694 1.00 46.75 99 VAL A C 1
ATOM 827 O O . VAL A 1 99 ? -7.841 2.895 23.610 1.00 46.75 99 VAL A O 1
ATOM 830 N N . ASP A 1 100 ? -6.429 4.611 23.998 1.00 44.56 100 ASP A N 1
ATOM 831 C CA . ASP A 1 100 ? -5.386 3.821 24.637 1.00 44.56 100 ASP A CA 1
ATOM 832 C C . ASP A 1 100 ? -5.968 3.324 25.964 1.00 44.56 100 ASP A C 1
ATOM 834 O O . ASP A 1 100 ? -6.137 4.069 26.931 1.00 44.56 100 ASP A O 1
ATOM 838 N N . LYS A 1 101 ? -6.395 2.059 25.976 1.00 39.47 101 LYS A N 1
ATOM 839 C CA . LYS A 1 101 ? -6.799 1.386 27.202 1.00 39.47 101 LYS A CA 1
ATOM 840 C C . LYS A 1 101 ? -5.532 0.984 27.956 1.00 39.47 101 LYS A C 1
ATOM 842 O O . LYS A 1 101 ? -4.957 -0.054 27.644 1.00 39.47 101 LYS A O 1
ATOM 847 N N . THR A 1 102 ? -5.269 1.758 29.015 1.00 38.34 102 THR A N 1
ATOM 848 C CA . THR A 1 102 ? -4.461 1.480 30.229 1.00 38.34 102 THR A CA 1
ATOM 849 C C . THR A 1 102 ? -2.951 1.371 30.088 1.00 38.34 102 THR A C 1
ATOM 851 O O . THR A 1 102 ? -2.474 0.453 29.393 1.00 38.34 102 THR A O 1
#

Sequence (102 aa):
MSKISQVQKIINFLQDQPLTRFNVKEIAEAIVALYPEDYLEKRENPRFADDQAFISQIIAEIAAKKESLLKNPHIFWQDKPRPRIYWYDPDKTQSQPIVDKT

Secondary structure (DSSP, 8-state):
-PPPPH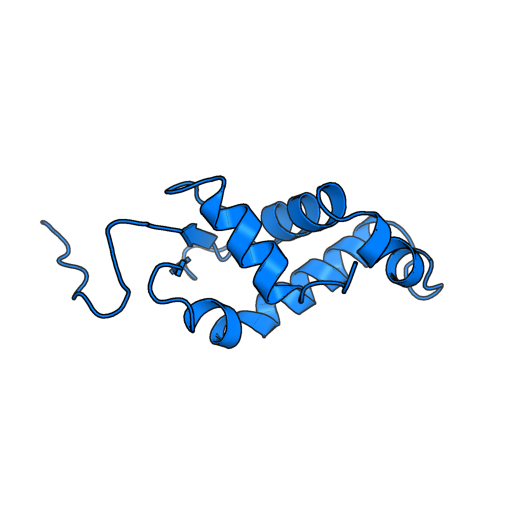HHHHHHHHHTSTT--EEHHHHHHHHHHHSGGGTHHHHT-TT-SSHHHHHHHHHHHHHHTHHHHTTSTTEEEE-SSSSPEEEE-SS--TTS------

Foldseek 3Di:
DDDDDLLVLLVVVQVVPAPDKDFLLRSLVVSCVVCVVVCVVVLPPPVQPDVVSSSVVSSVVVVVCVVVNVVFQQKDWDVPPDDIMIHGHPVDGVPDPPPPDD

Radius of gyration: 14.87 Å; chains: 1; bounding box: 34×22×49 Å

pLDDT: mean 91.39, std 14.13, range [38.34, 98.44]